Protein AF-A0A6N2KP16-F1 (afdb_monomer_lite)

Foldseek 3Di:
DPPVVVVPDPVPDDDDPDDDDDDDPVDDDDVVVVVQVVCCVVPVDRDDDDDDDDPPDDDDDDDDDDPDD

Organism: Salix viminalis (NCBI:txid40686)

Structure (mmCIF, N/CA/C/O backbone):
data_AF-A0A6N2KP16-F1
#
_entry.id   AF-A0A6N2KP16-F1
#
loop_
_atom_site.group_PDB
_atom_site.id
_atom_site.type_symbol
_atom_site.label_atom_id
_atom_site.label_alt_id
_atom_site.label_comp_id
_atom_site.label_asym_id
_atom_site.label_entity_id
_atom_site.label_seq_id
_atom_site.pdbx_PDB_ins_code
_atom_site.Cartn_x
_atom_site.Cartn_y
_atom_site.Cartn_z
_atom_site.occupancy
_atom_site.B_iso_or_equiv
_atom_site.auth_seq_id
_atom_site.auth_comp_id
_atom_site.auth_asym_id
_atom_site.auth_atom_id
_atom_site.pdbx_PDB_model_num
ATOM 1 N N . MET A 1 1 ? -29.285 -16.869 35.147 1.00 50.28 1 MET A N 1
ATOM 2 C CA . MET A 1 1 ? -29.210 -15.782 34.140 1.00 50.28 1 MET A CA 1
ATOM 3 C C . MET A 1 1 ? -27.841 -15.080 34.166 1.00 50.28 1 MET A C 1
ATOM 5 O O . MET A 1 1 ? -27.764 -13.877 34.369 1.00 50.28 1 MET A O 1
ATOM 9 N N . ALA A 1 2 ? -26.734 -15.816 33.993 1.00 52.91 2 ALA A N 1
ATOM 10 C CA . ALA A 1 2 ? -25.366 -15.258 34.043 1.00 52.91 2 ALA A CA 1
ATOM 11 C C . ALA A 1 2 ? -24.642 -15.299 32.680 1.00 52.91 2 ALA A C 1
ATOM 13 O O . ALA A 1 2 ? -23.502 -14.853 32.555 1.00 52.91 2 ALA A O 1
ATOM 14 N N . SER A 1 3 ? -25.301 -15.849 31.660 1.00 58.53 3 SER A N 1
ATOM 15 C CA . SER A 1 3 ? -24.705 -16.188 30.366 1.00 58.53 3 SER A CA 1
ATOM 16 C C . SER A 1 3 ? -24.790 -15.038 29.359 1.00 58.53 3 SER A C 1
ATOM 18 O O . SER A 1 3 ? -23.857 -14.830 28.589 1.00 58.53 3 SER A O 1
ATOM 20 N N . GLU A 1 4 ? -25.864 -14.244 29.400 1.00 60.28 4 GLU A N 1
ATOM 21 C CA . GLU A 1 4 ? -26.136 -13.190 28.409 1.00 60.28 4 GLU A CA 1
ATOM 22 C C . GLU A 1 4 ? -25.184 -11.990 28.537 1.00 60.28 4 GLU A C 1
ATOM 24 O O . GLU A 1 4 ? -24.728 -11.451 27.532 1.00 60.28 4 GLU A O 1
ATOM 29 N N . LYS A 1 5 ? -24.750 -11.646 29.760 1.00 58.03 5 LYS A N 1
ATOM 30 C CA . LYS A 1 5 ? -23.791 -10.547 30.007 1.00 58.03 5 LYS A CA 1
ATOM 31 C C . LYS A 1 5 ? -22.394 -10.783 29.413 1.00 58.03 5 LYS A C 1
ATOM 33 O O . LYS A 1 5 ? -21.636 -9.833 29.256 1.00 58.03 5 LYS A O 1
ATOM 38 N N . LYS A 1 6 ? -22.024 -12.030 29.086 1.00 60.00 6 LYS A N 1
ATOM 39 C CA . LYS A 1 6 ? -20.720 -12.345 28.464 1.00 60.00 6 LYS A CA 1
ATOM 40 C C . LYS A 1 6 ? -20.720 -12.146 26.947 1.00 60.00 6 LYS A C 1
ATOM 42 O O . LYS A 1 6 ? -19.648 -12.033 26.350 1.00 60.00 6 LYS A O 1
ATOM 47 N N . LEU A 1 7 ? -21.900 -12.135 26.326 1.00 61.47 7 LEU A N 1
ATOM 48 C CA . LEU A 1 7 ? -22.062 -11.953 24.883 1.00 61.47 7 LEU A CA 1
ATOM 49 C C . LEU A 1 7 ? -22.028 -10.469 24.497 1.00 61.47 7 LEU A C 1
ATOM 51 O O . LEU A 1 7 ? -21.542 -10.142 23.423 1.00 61.47 7 LEU A O 1
ATOM 55 N N . SER A 1 8 ? -22.429 -9.568 25.400 1.00 66.19 8 SER A N 1
ATOM 56 C CA . SER A 1 8 ? -22.431 -8.116 25.178 1.00 66.19 8 SER A CA 1
ATOM 57 C C . SER A 1 8 ? -21.084 -7.432 25.451 1.00 66.19 8 SER A C 1
ATOM 59 O O . SER A 1 8 ? -21.063 -6.238 25.738 1.00 66.19 8 SER A O 1
ATOM 61 N N . ASN A 1 9 ? -19.963 -8.163 25.451 1.00 78.50 9 ASN A N 1
ATOM 62 C CA . ASN A 1 9 ? -18.661 -7.536 25.668 1.00 78.50 9 ASN A CA 1
ATOM 63 C C . ASN A 1 9 ? -18.271 -6.736 24.408 1.00 78.50 9 ASN A C 1
ATOM 65 O O . ASN A 1 9 ? -17.987 -7.369 23.388 1.00 78.50 9 ASN A O 1
ATOM 69 N N . PRO A 1 10 ? -18.196 -5.392 24.454 1.00 73.31 10 PRO A N 1
ATOM 70 C CA . PRO A 1 10 ? -17.861 -4.567 23.287 1.00 73.31 10 PRO A CA 1
ATOM 71 C C . PRO A 1 10 ? -16.478 -4.892 22.698 1.00 73.31 10 PRO A C 1
ATOM 73 O O . PRO A 1 10 ? -16.232 -4.657 21.521 1.00 73.31 10 PRO A O 1
ATOM 76 N N . MET A 1 11 ? -15.589 -5.521 23.477 1.00 78.69 11 MET A N 1
ATOM 77 C CA . MET A 1 11 ? -14.280 -5.999 23.008 1.00 78.69 11 MET A CA 1
ATOM 78 C C . MET A 1 11 ? -14.347 -7.227 22.080 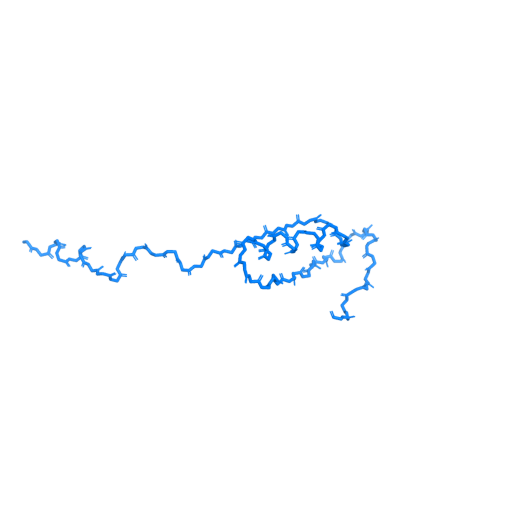1.00 78.69 11 MET A C 1
ATOM 80 O O . MET A 1 11 ? -13.321 -7.622 21.533 1.00 78.69 11 MET A O 1
ATOM 84 N N . ARG A 1 12 ? -15.512 -7.873 21.929 1.00 73.44 12 ARG A N 1
ATOM 85 C CA . ARG A 1 12 ? -15.717 -9.027 21.028 1.00 73.44 12 ARG A CA 1
ATOM 86 C C . ARG A 1 12 ? -16.310 -8.642 19.673 1.00 73.44 12 ARG A C 1
ATOM 88 O O . ARG A 1 12 ? -16.540 -9.518 18.845 1.00 73.44 12 ARG A O 1
ATOM 95 N N . GLU A 1 13 ? -16.571 -7.358 19.451 1.00 79.25 13 GLU A N 1
ATOM 96 C CA . GLU A 1 13 ? -17.050 -6.856 18.168 1.00 79.25 13 GLU A CA 1
ATOM 97 C C . GLU A 1 13 ? -15.987 -7.089 17.080 1.00 79.25 13 GLU A C 1
ATOM 99 O O . GLU A 1 13 ? -14.846 -6.636 17.199 1.00 79.25 13 GLU A O 1
ATOM 104 N N . ILE A 1 14 ? -16.348 -7.820 16.021 1.00 81.31 14 ILE A N 1
ATOM 105 C CA . ILE A 1 14 ? -15.439 -8.126 14.910 1.00 81.31 14 ILE A CA 1
ATOM 106 C C . ILE A 1 14 ? -15.251 -6.856 14.079 1.00 81.31 14 ILE A C 1
ATOM 108 O O . ILE A 1 14 ? -16.192 -6.363 13.462 1.00 81.31 14 ILE A O 1
ATOM 112 N N . LYS A 1 15 ? -14.020 -6.342 14.044 1.00 85.38 15 LYS A N 1
ATOM 113 C CA . LYS A 1 15 ? -13.632 -5.178 13.237 1.00 85.38 15 LYS A CA 1
ATOM 114 C C . LYS A 1 15 ? -12.575 -5.586 12.225 1.00 85.38 15 LYS A C 1
ATOM 116 O O . LYS A 1 15 ? -11.625 -6.293 12.560 1.00 85.38 15 LYS A O 1
ATOM 121 N N . VAL A 1 16 ? -12.714 -5.108 10.992 1.00 86.62 16 VAL A N 1
ATOM 122 C CA . VAL A 1 16 ? -11.658 -5.232 9.983 1.00 86.62 16 VAL A CA 1
ATOM 123 C C . VAL A 1 16 ? -10.548 -4.258 10.360 1.00 86.62 16 VAL A C 1
ATOM 125 O O . VAL A 1 16 ? -10.749 -3.048 10.340 1.00 86.62 16 VAL A O 1
ATOM 128 N N . GLN A 1 17 ? -9.384 -4.781 10.746 1.00 86.62 17 GLN A N 1
ATOM 129 C CA . GLN A 1 17 ? -8.275 -3.936 11.189 1.00 86.62 17 GLN A CA 1
ATOM 130 C C . GLN A 1 17 ? -7.609 -3.201 10.027 1.00 86.62 17 GLN A C 1
ATOM 132 O O . GLN A 1 17 ? -7.315 -2.014 10.141 1.00 86.62 17 GLN A O 1
ATOM 137 N N . LYS A 1 18 ? -7.318 -3.913 8.933 1.00 90.12 18 LYS A N 1
ATOM 138 C CA . LYS A 1 18 ? -6.611 -3.376 7.768 1.00 90.12 18 LYS A CA 1
ATOM 139 C C . LYS A 1 18 ? -7.057 -4.114 6.515 1.00 90.12 18 LYS A C 1
ATOM 141 O O . LYS A 1 18 ? -7.221 -5.331 6.543 1.00 90.12 18 LYS A O 1
ATOM 146 N N . LEU A 1 19 ? -7.206 -3.372 5.425 1.00 86.31 19 LEU A N 1
ATOM 147 C CA . LEU A 1 19 ? -7.438 -3.911 4.094 1.00 86.31 19 LEU A CA 1
ATOM 148 C C . LEU A 1 19 ? -6.193 -3.622 3.254 1.00 86.31 19 LEU A C 1
ATOM 150 O O . LEU A 1 19 ? -5.761 -2.475 3.163 1.00 86.31 19 LEU A O 1
ATOM 154 N N . VAL A 1 20 ? -5.592 -4.669 2.690 1.00 88.12 20 VAL A N 1
ATOM 155 C CA . VAL A 1 20 ? -4.384 -4.573 1.862 1.00 88.12 20 VAL A CA 1
ATOM 156 C C . VAL A 1 20 ? -4.753 -4.943 0.432 1.00 88.12 20 VAL A C 1
ATOM 158 O O . VAL A 1 20 ? -5.252 -6.038 0.183 1.00 88.12 20 VAL A O 1
ATOM 161 N N . LEU A 1 21 ? -4.508 -4.025 -0.501 1.00 86.25 21 LEU A N 1
ATOM 162 C CA . LEU A 1 21 ? -4.721 -4.224 -1.933 1.00 86.25 21 LEU A CA 1
ATOM 163 C C . LEU A 1 21 ? -3.386 -4.608 -2.579 1.00 86.25 21 LEU A C 1
ATOM 165 O O . LEU A 1 21 ? -2.421 -3.854 -2.486 1.00 86.25 21 LEU A O 1
ATOM 169 N N . ASN A 1 22 ? -3.328 -5.770 -3.233 1.00 87.31 22 ASN A N 1
ATOM 170 C CA . ASN A 1 22 ? -2.139 -6.242 -3.945 1.00 87.31 22 ASN A CA 1
ATOM 171 C C . ASN A 1 22 ? -2.445 -6.409 -5.439 1.00 87.31 22 ASN A C 1
ATOM 173 O O . ASN A 1 22 ? -3.398 -7.100 -5.797 1.00 87.31 22 ASN A O 1
ATOM 177 N N . ILE A 1 23 ? -1.612 -5.821 -6.303 1.00 86.00 23 ILE A N 1
ATOM 178 C CA . ILE A 1 23 ? -1.661 -6.015 -7.757 1.00 86.00 23 ILE A CA 1
ATOM 179 C C . ILE A 1 23 ? -0.312 -6.570 -8.208 1.00 86.00 23 ILE A C 1
ATOM 181 O O . ILE A 1 23 ? 0.720 -5.920 -8.062 1.00 86.00 23 ILE A O 1
ATOM 185 N N . SER A 1 24 ? -0.320 -7.777 -8.774 1.00 83.00 24 SER A N 1
ATOM 186 C CA . SER A 1 24 ? 0.876 -8.447 -9.292 1.00 83.00 24 SER A CA 1
ATOM 187 C C . SER A 1 24 ? 0.849 -8.463 -10.817 1.00 83.00 24 SER A C 1
ATOM 189 O O . SER A 1 24 ? -0.048 -9.042 -11.418 1.00 83.00 24 SER A O 1
ATOM 191 N N . VAL A 1 25 ? 1.830 -7.806 -11.439 1.00 78.31 25 VAL A N 1
ATOM 192 C CA . VAL A 1 25 ? 1.855 -7.557 -12.894 1.00 78.31 25 VAL A CA 1
ATOM 193 C C . VAL A 1 25 ? 2.779 -8.535 -13.645 1.00 78.31 25 VAL A C 1
ATOM 195 O O . VAL A 1 25 ? 2.769 -8.565 -14.867 1.00 78.31 25 VAL A O 1
ATOM 198 N N . GLY A 1 26 ? 3.559 -9.370 -12.943 1.00 75.31 26 GLY A N 1
ATOM 199 C CA . GLY A 1 26 ? 4.426 -10.412 -13.533 1.00 75.31 26 GLY A CA 1
ATOM 200 C C . GLY A 1 26 ? 5.634 -9.894 -14.328 1.00 75.31 26 GLY A C 1
ATOM 201 O O . GLY A 1 26 ? 6.589 -10.629 -14.551 1.00 75.31 26 GLY A O 1
ATOM 202 N N . GLU A 1 27 ? 5.626 -8.615 -14.693 1.00 79.12 27 GLU A N 1
ATOM 203 C CA . GLU A 1 27 ? 6.660 -7.938 -15.461 1.00 79.12 27 GLU A CA 1
ATOM 204 C C . GLU A 1 27 ? 7.059 -6.611 -14.807 1.00 79.12 27 GLU A C 1
ATOM 206 O O . GLU A 1 27 ? 6.262 -5.948 -14.137 1.00 79.12 27 GLU A O 1
ATOM 211 N N . SER A 1 28 ? 8.307 -6.206 -15.042 1.00 73.81 28 SER A N 1
ATOM 212 C CA . SER A 1 28 ? 8.835 -4.901 -14.634 1.00 73.81 28 SER A CA 1
ATOM 213 C C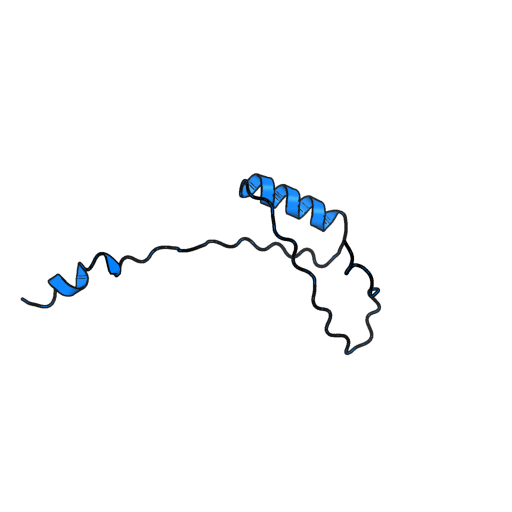 . SER A 1 28 ? 8.709 -3.910 -15.794 1.00 73.81 28 SER A C 1
ATOM 215 O O . SER A 1 28 ? 9.015 -4.267 -16.927 1.00 73.81 28 SER A O 1
ATOM 217 N N . GLY A 1 29 ? 8.276 -2.673 -15.530 1.00 83.31 29 GLY A N 1
ATOM 218 C CA . GLY A 1 29 ? 8.164 -1.619 -16.550 1.00 83.31 29 GLY A CA 1
ATOM 219 C C . GLY A 1 29 ? 6.833 -0.865 -16.507 1.00 83.31 29 GLY A C 1
ATOM 220 O O . GLY A 1 29 ? 6.216 -0.734 -15.450 1.00 83.31 29 GLY A O 1
ATOM 221 N N . ASP A 1 30 ? 6.365 -0.386 -17.662 1.00 85.31 30 ASP A N 1
ATOM 222 C CA . ASP A 1 30 ? 5.229 0.548 -17.771 1.00 85.31 30 ASP A CA 1
ATOM 223 C C . ASP A 1 30 ? 3.927 0.038 -17.148 1.00 85.31 30 ASP A C 1
ATOM 225 O O . ASP A 1 30 ? 3.155 0.812 -16.575 1.00 85.31 30 ASP A O 1
ATOM 229 N N . ARG A 1 31 ? 3.666 -1.272 -17.244 1.00 85.12 31 ARG A N 1
ATOM 230 C CA . ARG A 1 31 ? 2.464 -1.878 -16.657 1.00 85.12 31 ARG A CA 1
ATOM 231 C C . ARG A 1 31 ? 2.460 -1.755 -15.130 1.00 85.12 31 ARG A C 1
ATOM 233 O O . ARG A 1 31 ? 1.404 -1.493 -14.557 1.00 85.12 31 ARG A O 1
ATOM 240 N N . LEU A 1 32 ? 3.624 -1.868 -14.484 1.00 87.69 32 LEU A N 1
ATOM 241 C CA . LEU A 1 32 ? 3.764 -1.702 -13.035 1.00 87.69 32 LEU A CA 1
ATOM 242 C C . LEU A 1 32 ? 3.483 -0.252 -12.620 1.00 87.69 32 LEU A C 1
ATOM 244 O O . LEU A 1 32 ? 2.720 -0.012 -11.687 1.00 87.69 32 LEU A O 1
ATOM 248 N N . THR A 1 33 ? 4.034 0.722 -13.347 1.00 87.75 33 THR A N 1
ATOM 249 C CA . THR A 1 33 ? 3.811 2.148 -13.063 1.00 87.75 33 THR A CA 1
ATOM 250 C C . THR A 1 33 ? 2.352 2.554 -13.282 1.00 87.75 33 THR A C 1
ATOM 252 O O . THR A 1 33 ? 1.813 3.354 -12.518 1.00 87.75 33 THR A O 1
ATOM 255 N N . ARG A 1 34 ? 1.673 1.990 -14.290 1.00 89.00 34 ARG A N 1
ATOM 256 C CA . ARG A 1 34 ? 0.230 2.212 -14.498 1.00 89.00 34 ARG A CA 1
ATOM 257 C C . ARG A 1 34 ? -0.604 1.612 -13.369 1.00 89.00 34 ARG A C 1
ATOM 259 O O . ARG A 1 34 ? -1.492 2.290 -12.864 1.00 89.00 34 ARG A O 1
ATOM 266 N N . ALA A 1 35 ? -0.299 0.385 -12.946 1.00 88.06 35 ALA A N 1
ATOM 267 C CA . ALA A 1 35 ? -0.982 -0.256 -11.823 1.00 88.06 35 ALA A CA 1
ATOM 268 C C . ALA A 1 35 ? -0.807 0.535 -10.514 1.00 88.06 35 ALA A C 1
ATOM 270 O O . ALA A 1 35 ? -1.768 0.703 -9.768 1.00 88.06 35 ALA A O 1
ATOM 271 N N . ALA A 1 36 ? 0.387 1.085 -10.274 1.00 87.94 36 ALA A N 1
ATOM 272 C CA . ALA A 1 36 ? 0.646 1.950 -9.126 1.00 87.94 36 ALA A CA 1
ATOM 273 C C . ALA A 1 36 ? -0.211 3.224 -9.150 1.00 87.94 36 ALA A C 1
ATOM 275 O O . ALA A 1 36 ? -0.834 3.552 -8.145 1.00 87.94 36 ALA A O 1
ATOM 276 N N . LYS A 1 37 ? -0.326 3.891 -10.306 1.00 90.44 37 LYS A N 1
ATOM 277 C CA . LYS A 1 37 ? -1.196 5.073 -10.454 1.00 90.44 37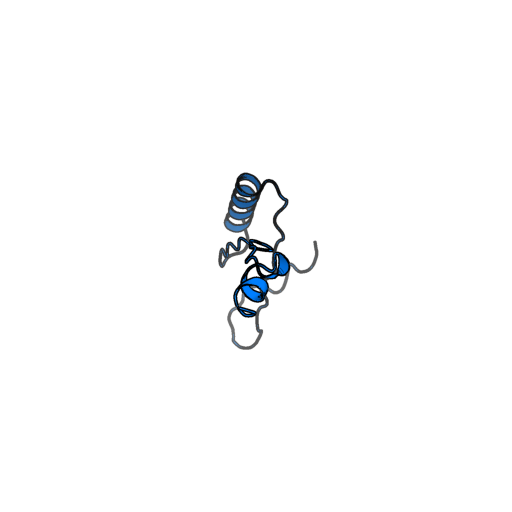 LYS A CA 1
ATOM 278 C C . LYS A 1 37 ? -2.668 4.752 -10.191 1.00 90.44 37 LYS A C 1
ATOM 280 O O . LYS A 1 37 ? -3.363 5.547 -9.570 1.00 90.44 37 LYS A O 1
ATOM 285 N N . VAL A 1 38 ? -3.142 3.585 -10.628 1.00 91.00 38 VAL A N 1
ATOM 286 C CA . VAL A 1 38 ? -4.516 3.136 -10.345 1.00 91.00 38 VAL A CA 1
ATOM 287 C C . VAL A 1 38 ? -4.711 2.885 -8.847 1.00 91.00 38 VAL A C 1
ATOM 289 O O . VAL A 1 38 ? -5.721 3.302 -8.287 1.00 91.00 38 VAL A O 1
ATOM 292 N N . LEU A 1 39 ? -3.743 2.259 -8.171 1.00 89.44 39 LEU A N 1
ATOM 293 C CA . LEU A 1 39 ? -3.799 2.054 -6.719 1.00 89.44 39 LEU A CA 1
ATOM 294 C C . LEU A 1 39 ? -3.797 3.371 -5.943 1.00 89.44 39 LEU A C 1
ATOM 296 O O . LEU A 1 39 ? -4.541 3.504 -4.973 1.00 89.44 39 LEU A O 1
ATOM 300 N N . GLU A 1 40 ? -3.004 4.345 -6.378 1.00 90.12 40 GLU A N 1
ATOM 301 C CA . GLU A 1 40 ? -2.973 5.682 -5.786 1.00 90.12 40 GLU A CA 1
ATOM 302 C C . GLU A 1 40 ? -4.317 6.401 -5.962 1.00 90.12 40 GLU A C 1
ATOM 304 O O . GLU A 1 40 ? -4.854 6.943 -5.000 1.00 90.12 40 GLU A O 1
ATOM 309 N N . GLN A 1 41 ? -4.931 6.319 -7.147 1.00 90.81 41 GLN A N 1
ATOM 310 C CA . GLN A 1 41 ? -6.261 6.888 -7.394 1.00 90.81 41 GLN A CA 1
ATOM 311 C C . GLN A 1 41 ? -7.372 6.212 -6.579 1.00 90.81 41 GLN A C 1
ATOM 313 O O . GLN A 1 41 ? -8.321 6.878 -6.174 1.00 90.81 41 GLN A O 1
ATOM 318 N N . LEU A 1 42 ? -7.270 4.904 -6.332 1.00 90.19 42 LEU A N 1
ATOM 319 C CA . LEU A 1 42 ? -8.273 4.154 -5.572 1.00 90.19 42 LEU A CA 1
ATOM 320 C C . LEU A 1 42 ? -8.120 4.316 -4.052 1.00 90.19 42 LEU A C 1
ATOM 322 O O . LEU A 1 42 ? -9.121 4.310 -3.340 1.00 90.19 42 LEU A O 1
ATOM 326 N N . SER A 1 43 ? -6.887 4.419 -3.548 1.00 87.50 43 SER A N 1
ATOM 327 C CA . SER A 1 43 ? -6.594 4.420 -2.104 1.00 87.50 43 SER A CA 1
ATOM 328 C C . SER A 1 43 ? -6.221 5.788 -1.527 1.00 87.50 43 SER A C 1
ATOM 330 O O . SER A 1 43 ? -6.228 5.944 -0.305 1.00 87.50 43 SER A O 1
ATOM 332 N N . GLY A 1 44 ? -5.883 6.766 -2.375 1.00 87.94 44 GLY A N 1
ATOM 333 C CA . GLY A 1 44 ? -5.386 8.085 -1.968 1.00 87.94 44 GLY A CA 1
ATOM 334 C C . GLY A 1 44 ? -4.037 8.047 -1.239 1.00 87.94 44 GLY A C 1
ATOM 335 O O . GLY A 1 44 ? -3.653 9.029 -0.610 1.00 87.94 44 GLY A O 1
ATOM 336 N N . GLN A 1 45 ? -3.343 6.909 -1.270 1.00 86.12 45 GLN A N 1
ATOM 337 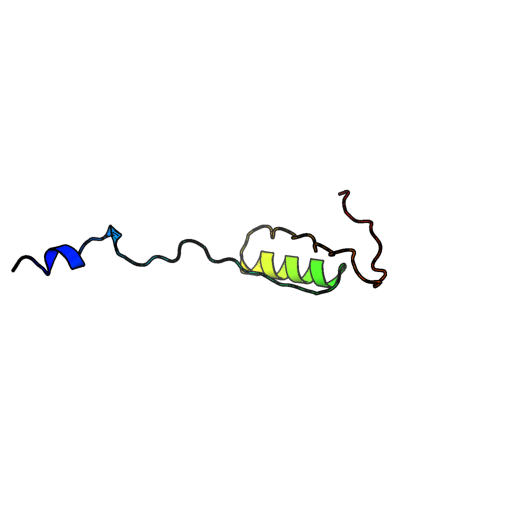C CA . GLN A 1 45 ? -2.086 6.667 -0.567 1.00 86.12 45 GLN A CA 1
ATOM 338 C C . GLN A 1 45 ? -0.996 6.286 -1.562 1.00 86.12 45 GLN A C 1
ATOM 340 O O . GLN A 1 45 ? -1.272 5.726 -2.624 1.00 86.12 45 GLN A O 1
ATOM 345 N N . THR A 1 46 ? 0.258 6.550 -1.198 1.00 85.12 46 THR A N 1
ATOM 346 C CA . THR A 1 46 ? 1.407 6.148 -2.007 1.00 85.12 46 THR A CA 1
ATOM 347 C C . THR A 1 46 ? 1.588 4.624 -1.937 1.00 85.12 46 THR A C 1
ATOM 349 O O . THR A 1 46 ? 1.791 4.072 -0.851 1.00 85.12 46 THR A O 1
ATOM 352 N N . PRO A 1 47 ? 1.492 3.901 -3.069 1.00 86.00 47 PRO A N 1
ATOM 353 C CA . PRO A 1 47 ? 1.623 2.449 -3.074 1.00 86.00 47 PRO A CA 1
ATOM 354 C C . PRO A 1 47 ? 3.069 2.028 -2.781 1.00 86.00 47 PRO A C 1
ATOM 356 O O . PRO A 1 47 ? 4.025 2.624 -3.276 1.00 86.00 47 PRO A O 1
ATOM 359 N N . VAL A 1 48 ? 3.232 0.958 -2.001 1.00 86.62 48 VAL A N 1
ATOM 360 C CA . VAL A 1 48 ? 4.547 0.378 -1.699 1.00 86.62 48 VAL A CA 1
ATOM 361 C C . VAL A 1 48 ? 4.904 -0.658 -2.761 1.00 86.62 48 VAL A C 1
ATOM 363 O O . VAL A 1 48 ? 4.197 -1.649 -2.947 1.00 86.62 48 VAL A O 1
ATOM 366 N N . PHE A 1 49 ? 6.029 -0.454 -3.445 1.00 82.56 49 PHE A N 1
ATOM 367 C CA . PHE A 1 49 ? 6.529 -1.401 -4.437 1.00 82.56 49 PHE A CA 1
ATOM 368 C C . PHE A 1 49 ? 7.225 -2.582 -3.760 1.00 82.56 49 PHE A C 1
ATOM 370 O O . PHE A 1 49 ? 8.201 -2.416 -3.030 1.00 82.56 49 PHE A O 1
ATOM 377 N N . SER A 1 50 ? 6.738 -3.792 -4.035 1.00 77.56 50 SER A N 1
ATOM 378 C CA . SER A 1 50 ? 7.371 -5.031 -3.578 1.00 77.56 50 SER A CA 1
ATOM 379 C C . SER A 1 50 ? 8.343 -5.546 -4.632 1.00 77.56 50 SER A C 1
ATOM 381 O O . SER A 1 50 ? 8.012 -5.616 -5.816 1.00 77.56 50 SER A O 1
ATOM 383 N N . LYS A 1 51 ? 9.550 -5.925 -4.207 1.00 73.12 51 LYS A N 1
ATOM 384 C CA . LYS A 1 51 ? 10.534 -6.535 -5.100 1.00 73.12 51 LYS A CA 1
ATOM 385 C C . LYS A 1 51 ? 10.240 -8.025 -5.260 1.00 73.12 51 LYS A C 1
ATOM 387 O O . LYS A 1 51 ? 10.041 -8.719 -4.266 1.00 73.12 51 LYS A O 1
ATOM 392 N N . GLY A 1 52 ? 10.249 -8.520 -6.496 1.00 64.25 52 GLY A N 1
ATOM 393 C CA . GLY A 1 52 ? 10.180 -9.956 -6.752 1.00 64.25 52 GLY A CA 1
ATOM 394 C C . GLY A 1 52 ? 11.420 -10.655 -6.195 1.00 64.25 52 GLY A C 1
ATOM 395 O O . GLY A 1 52 ? 12.542 -10.314 -6.567 1.00 64.25 52 GLY A O 1
ATOM 396 N N . ILE A 1 53 ? 11.222 -11.616 -5.296 1.00 55.75 53 ILE A N 1
ATOM 397 C CA . ILE A 1 53 ? 12.266 -12.547 -4.858 1.00 55.75 53 ILE A CA 1
ATOM 398 C C . ILE A 1 53 ? 12.392 -13.645 -5.914 1.00 55.75 53 ILE A C 1
ATOM 400 O O . ILE A 1 53 ? 11.568 -14.554 -5.979 1.00 55.75 53 ILE A O 1
ATOM 404 N N . LEU A 1 54 ? 13.407 -13.535 -6.771 1.00 52.94 54 LEU A N 1
ATOM 405 C CA . LEU A 1 54 ? 13.780 -14.609 -7.685 1.00 52.94 54 LEU A CA 1
ATOM 406 C C . LEU A 1 54 ? 14.545 -15.670 -6.883 1.00 52.94 54 LEU A C 1
ATOM 408 O O . LEU A 1 54 ? 15.621 -15.402 -6.354 1.00 52.94 54 LEU A O 1
ATOM 412 N N . LEU A 1 55 ? 13.976 -16.869 -6.758 1.00 49.66 55 LEU A N 1
ATOM 413 C CA . LEU A 1 55 ? 14.714 -18.043 -6.296 1.00 49.66 55 LEU A CA 1
ATOM 414 C C . LEU A 1 55 ? 15.632 -18.489 -7.441 1.00 49.66 55 LEU A C 1
ATOM 416 O O . LEU A 1 55 ? 15.185 -19.109 -8.404 1.00 49.66 55 LEU A O 1
ATOM 420 N N . ASP A 1 56 ? 16.909 -18.128 -7.336 1.00 47.09 56 ASP A N 1
ATOM 421 C CA . ASP A 1 56 ? 17.982 -18.386 -8.305 1.00 47.09 56 ASP A CA 1
ATOM 422 C C . ASP A 1 56 ? 18.353 -19.887 -8.431 1.00 47.09 56 ASP A C 1
ATOM 424 O O . ASP A 1 56 ? 19.527 -20.231 -8.289 1.00 47.09 56 ASP A O 1
ATOM 428 N N . LEU A 1 57 ? 17.408 -20.810 -8.672 1.00 47.47 57 LEU A N 1
ATOM 429 C CA . LEU A 1 57 ? 17.754 -22.240 -8.798 1.00 47.47 57 LEU A CA 1
ATOM 430 C C . LEU A 1 57 ? 17.503 -22.915 -10.149 1.00 47.47 57 LEU A C 1
ATOM 432 O O . LEU A 1 57 ? 17.983 -24.026 -10.325 1.00 47.47 57 LEU A O 1
ATOM 436 N N . LEU A 1 58 ? 16.861 -22.294 -11.140 1.00 50.50 58 LEU A N 1
ATOM 437 C CA . LEU A 1 58 ? 16.813 -22.891 -12.484 1.00 50.50 58 LEU A CA 1
ATOM 438 C C . LEU A 1 58 ? 16.600 -21.843 -13.589 1.00 50.50 58 LEU A C 1
ATOM 440 O O . LEU A 1 58 ? 15.480 -21.470 -13.916 1.00 50.50 58 LEU A O 1
ATOM 444 N N . GLY A 1 59 ? 17.705 -21.391 -14.188 1.00 51.16 59 GLY A N 1
ATOM 445 C CA . GLY A 1 59 ? 17.825 -21.248 -15.646 1.00 51.16 59 GLY A CA 1
ATOM 446 C C . GLY A 1 59 ? 16.875 -20.331 -16.432 1.00 51.16 59 GLY A C 1
ATOM 447 O O . GLY A 1 59 ? 16.785 -20.514 -17.641 1.00 51.16 59 GLY A O 1
ATOM 448 N N . LEU A 1 60 ? 16.203 -19.347 -15.833 1.00 50.31 60 LEU A N 1
ATOM 449 C CA . LEU A 1 60 ? 15.443 -18.333 -16.579 1.00 50.31 60 LEU A CA 1
ATOM 450 C C . LEU A 1 60 ? 16.084 -16.956 -16.394 1.00 50.31 60 LEU A C 1
ATOM 452 O O . LEU A 1 60 ? 15.980 -16.319 -15.348 1.00 50.31 60 LEU A O 1
ATOM 456 N N . GLY A 1 61 ? 16.806 -16.534 -17.433 1.00 46.62 61 GLY A N 1
ATOM 457 C CA . GLY A 1 61 ? 17.574 -15.295 -17.498 1.00 46.62 61 GLY A CA 1
ATOM 458 C C . GLY A 1 61 ? 16.716 -14.033 -17.481 1.00 46.62 61 GLY A C 1
ATOM 459 O O . GLY A 1 61 ? 16.530 -13.396 -18.514 1.00 46.62 61 GLY A O 1
ATOM 460 N N . VAL A 1 62 ? 16.278 -13.613 -16.294 1.00 47.94 62 VAL A N 1
ATOM 461 C CA . VAL A 1 62 ? 15.839 -12.235 -16.054 1.00 47.94 62 VAL A CA 1
ATOM 462 C C . VAL A 1 62 ? 16.897 -11.558 -15.193 1.00 47.94 62 VAL A C 1
ATOM 464 O O . VAL A 1 62 ? 17.094 -11.871 -14.023 1.00 47.94 62 VAL A O 1
ATOM 467 N N . MET A 1 63 ? 17.648 -10.682 -15.852 1.00 42.50 63 MET A N 1
ATOM 468 C CA . MET A 1 63 ? 18.835 -9.992 -15.369 1.00 42.50 63 MET A CA 1
ATOM 469 C C . MET A 1 63 ? 18.714 -9.486 -13.925 1.00 42.50 63 MET A C 1
ATOM 471 O O . MET A 1 63 ? 17.956 -8.565 -13.619 1.00 42.50 63 MET A O 1
ATOM 475 N N . ARG A 1 64 ? 19.578 -10.036 -13.063 1.00 46.69 64 ARG A N 1
ATOM 476 C CA . ARG A 1 64 ? 20.049 -9.440 -11.806 1.00 46.69 64 ARG A CA 1
ATOM 477 C C . ARG A 1 64 ? 20.558 -8.012 -12.056 1.00 46.69 64 ARG A C 1
ATOM 479 O O . ARG A 1 64 ? 21.750 -7.829 -12.281 1.00 46.69 64 ARG A O 1
ATOM 486 N N . ARG A 1 65 ? 19.686 -7.000 -12.024 1.00 44.78 65 ARG A N 1
ATOM 487 C CA . ARG A 1 65 ? 20.031 -5.581 -11.782 1.00 44.78 65 ARG A CA 1
ATOM 488 C C . ARG A 1 65 ? 18.771 -4.722 -11.742 1.00 44.78 65 ARG A C 1
ATOM 490 O O . ARG A 1 65 ? 18.351 -4.184 -12.752 1.00 44.78 65 ARG A O 1
ATOM 497 N N . LEU A 1 66 ? 18.194 -4.566 -10.554 1.00 42.47 66 LEU A N 1
ATOM 498 C CA . LEU A 1 66 ? 17.474 -3.338 -10.181 1.00 42.47 66 LEU A CA 1
ATOM 499 C C . LEU A 1 66 ? 17.276 -3.262 -8.663 1.00 42.47 66 LEU A C 1
ATOM 501 O O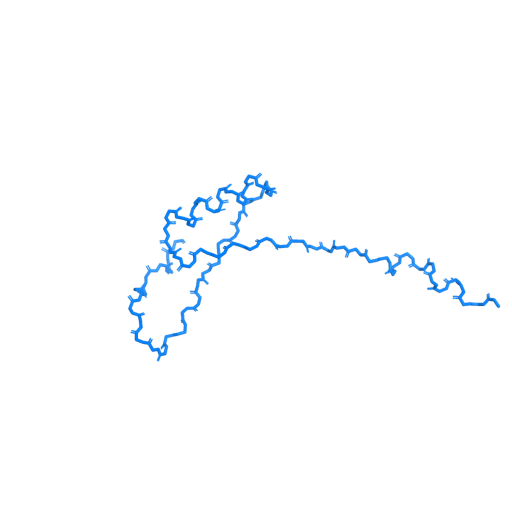 . LEU A 1 66 ? 16.236 -2.863 -8.154 1.00 42.47 66 LEU A O 1
ATOM 505 N N . LEU A 1 67 ? 18.293 -3.686 -7.906 1.00 41.44 67 LEU A N 1
ATOM 506 C CA . LEU A 1 67 ? 18.432 -3.401 -6.478 1.00 41.44 67 LEU A CA 1
ATOM 507 C C . LEU A 1 6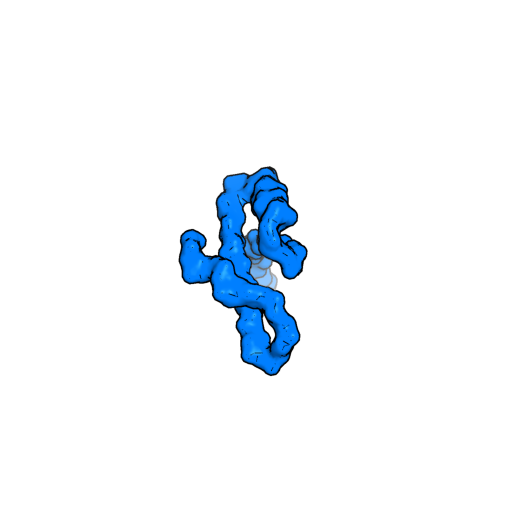7 ? 19.471 -2.292 -6.302 1.00 41.44 67 LEU A C 1
ATOM 509 O O . LEU A 1 67 ? 20.556 -2.546 -5.806 1.00 41.44 67 LEU A O 1
ATOM 513 N N . ALA A 1 68 ? 19.143 -1.099 -6.808 1.00 39.84 68 ALA A N 1
ATOM 514 C CA . ALA A 1 68 ? 19.764 0.183 -6.467 1.00 39.84 68 ALA A CA 1
ATOM 515 C C . ALA A 1 68 ? 18.977 1.321 -7.146 1.00 39.84 68 ALA A C 1
ATOM 517 O O . ALA A 1 68 ? 19.326 1.731 -8.249 1.00 39.84 68 ALA A O 1
ATOM 518 N N . MET A 1 69 ? 17.875 1.744 -6.525 1.00 35.28 69 MET A N 1
ATOM 519 C CA . MET A 1 69 ? 17.339 3.114 -6.483 1.00 35.28 69 MET A CA 1
ATOM 520 C C . MET A 1 69 ? 16.047 3.109 -5.672 1.00 35.28 69 MET A C 1
ATOM 522 O O . MET A 1 69 ? 15.262 2.148 -5.846 1.00 35.28 69 MET A O 1
#

InterPro domains:
  IPR002132 Large ribosomal subunit protein uL5 [PTHR11994] (2-51)
  IPR022803 Large ribosomal subunit protein uL5 domain superfamily [G3DSA:3.30.1440.10] (1-52)
  IPR022803 Large ribosomal subunit protein uL5 domain superfamily [SSF55282] (4-51)
  IPR031310 Large ribosomal subunit protein uL5, N-terminal [PF00281] (9-51)

pLDDT: mean 71.74, std 17.35, range [35.28, 91.0]

Radius of gyration: 21.66 Å; chains: 1; bounding box: 49×31×52 Å

Sequence (69 aa):
MASEKKLSNPMREIKVQKLVLNISVGESGDRLTRAAKVLEQLSGQTPVFSKGILLDLLGLGVMRRLLAM

Secondary structure (DSSP, 8-state):
--SGGGTT-GGG-------------SSSSHHHHHHHHHHHHHHSSPPPPPPP---TTS-----S-----